Protein AF-A0AB34IZX9-F1 (afdb_monomer_lite)

pLDDT: mean 71.24, std 23.12, range [31.0, 98.44]

Sequence (163 aa):
MSDGGRSADPPQPRGSPGRSAGSRGSPDPGVGCSETQCQGGVPSLHCAETLDDDLYGDLLSTATPQLPSSFSLKKQIKDEIDERMKLEEKLQALQQEFTSRKEDVMELTKRACQILLTARLELQRKDKLIMDLQQRTSQATASTSRDPFPSNSSQRRDYNLKL

Radius of gyration: 56.17 Å; chains: 1; bounding box: 105×58×172 Å

Foldseek 3Di:
DDDDDDDDDDDDDDDDDDDDDDDDDDDDDDDDDDDDDDDDDDPPPPPPDPDDPCVVVVCCVVVVVVDDPPVRVVVVVVVVVVVVVVVVVVVVVVVVVVVVVVVVVVVVVVVVVVVVVVVVVVVVVVVVVVVVVVVVVVVVVVVVVPPPDPPPPDPPPPDPDDD

Organism: Prymnesium parvum (NCBI:txid97485)

Structure (mmCIF, N/CA/C/O backbone):
data_AF-A0AB34IZX9-F1
#
_entry.id   AF-A0AB34IZX9-F1
#
loop_
_atom_site.group_PDB
_atom_site.id
_atom_site.type_symbol
_atom_site.label_atom_id
_atom_site.label_alt_id
_atom_site.label_comp_id
_atom_site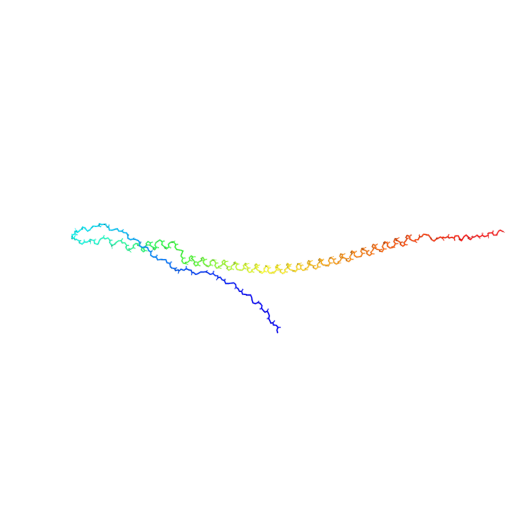.label_asym_id
_atom_site.label_entity_id
_atom_site.label_seq_id
_atom_site.pdbx_PDB_ins_code
_atom_site.Cartn_x
_atom_site.Cartn_y
_atom_site.Cartn_z
_atom_site.occupancy
_atom_site.B_iso_or_equiv
_atom_site.auth_seq_id
_atom_site.auth_comp_id
_atom_site.auth_asym_id
_atom_site.auth_atom_id
_atom_site.pdbx_PDB_model_num
ATOM 1 N N . MET A 1 1 ? 36.201 12.306 23.832 1.00 42.78 1 MET A N 1
ATOM 2 C CA . MET A 1 1 ? 35.466 13.550 23.521 1.00 42.78 1 MET A CA 1
ATOM 3 C C . MET A 1 1 ? 34.584 13.248 22.321 1.00 42.78 1 MET A C 1
ATOM 5 O O . MET A 1 1 ? 35.146 12.906 21.297 1.00 42.78 1 MET A O 1
ATOM 9 N N . SER A 1 2 ? 33.261 13.251 22.332 1.00 48.78 2 SER A N 1
ATOM 10 C CA . SER A 1 2 ? 32.245 13.408 23.370 1.00 48.78 2 SER A CA 1
ATOM 11 C C . SER A 1 2 ? 30.963 12.807 22.782 1.00 48.78 2 SER A C 1
ATOM 13 O O . SER A 1 2 ? 30.687 13.020 21.601 1.00 48.78 2 SER A O 1
ATOM 15 N N . ASP A 1 3 ? 30.208 12.073 23.595 1.00 47.25 3 ASP A N 1
ATOM 16 C CA . ASP A 1 3 ? 28.847 11.644 23.283 1.00 47.25 3 ASP A CA 1
ATOM 17 C C . ASP A 1 3 ? 27.916 12.856 23.159 1.00 47.25 3 ASP A C 1
ATOM 19 O O . ASP A 1 3 ? 27.998 13.809 23.935 1.00 47.25 3 ASP A O 1
ATOM 23 N N . GLY A 1 4 ? 27.021 12.813 22.174 1.00 47.50 4 GLY A N 1
ATOM 24 C CA . GLY A 1 4 ? 26.044 13.861 21.887 1.00 47.50 4 GLY A CA 1
ATOM 25 C C . GLY A 1 4 ? 24.646 13.286 21.702 1.00 47.50 4 GLY A C 1
ATOM 26 O O . GLY A 1 4 ? 24.046 13.457 20.644 1.00 47.50 4 GLY A O 1
ATOM 27 N N . GLY A 1 5 ? 24.138 12.583 22.717 1.00 46.22 5 GLY A N 1
ATOM 28 C CA . GLY A 1 5 ? 22.734 12.186 22.799 1.00 46.22 5 GLY A CA 1
ATOM 29 C C . GLY A 1 5 ? 21.842 13.408 23.022 1.00 46.22 5 GLY A C 1
ATOM 30 O O . GLY A 1 5 ? 21.989 14.119 24.013 1.00 46.22 5 GLY A O 1
ATOM 31 N N . ARG A 1 6 ? 20.912 13.669 22.099 1.00 51.78 6 ARG A N 1
ATOM 32 C CA . ARG A 1 6 ? 19.845 14.661 22.281 1.00 51.78 6 ARG A CA 1
ATOM 33 C C . ARG A 1 6 ? 18.588 13.939 22.752 1.00 51.78 6 ARG A C 1
ATOM 35 O O . ARG A 1 6 ? 17.883 13.332 21.954 1.00 51.78 6 ARG A O 1
ATOM 42 N N . SER A 1 7 ? 18.357 14.002 24.059 1.00 53.59 7 SER A N 1
ATOM 43 C CA . SER A 1 7 ? 17.086 13.652 24.690 1.00 53.59 7 SER A CA 1
ATOM 44 C C . SER A 1 7 ? 16.045 14.705 24.298 1.00 53.59 7 SER A C 1
ATOM 46 O O . SER A 1 7 ? 16.304 15.900 24.436 1.00 53.59 7 SER A O 1
ATOM 48 N N . ALA A 1 8 ? 14.906 14.277 23.757 1.00 56.50 8 ALA A N 1
ATOM 49 C CA . ALA A 1 8 ? 13.770 15.148 23.479 1.00 56.50 8 ALA A CA 1
ATOM 50 C C . ALA A 1 8 ? 12.830 15.130 24.694 1.00 56.50 8 ALA A C 1
ATOM 52 O O . ALA A 1 8 ? 12.293 14.078 25.040 1.00 56.50 8 ALA A O 1
ATOM 53 N N . ASP A 1 9 ? 12.657 16.283 25.339 1.00 62.69 9 ASP A N 1
ATOM 54 C CA . ASP A 1 9 ? 11.719 16.470 26.450 1.00 62.69 9 ASP A CA 1
ATOM 55 C C . ASP A 1 9 ? 10.253 16.454 25.967 1.00 62.69 9 ASP A C 1
ATOM 57 O O . ASP A 1 9 ? 9.950 17.016 24.907 1.00 62.69 9 ASP A O 1
ATOM 61 N N . PRO A 1 10 ? 9.311 15.874 26.737 1.00 66.81 10 PRO A N 1
ATOM 62 C CA . PRO A 1 10 ? 7.881 15.988 26.465 1.00 66.81 10 PRO A CA 1
ATOM 63 C C . PRO A 1 10 ? 7.280 17.304 27.016 1.00 66.81 10 PRO A C 1
ATOM 65 O O . PRO A 1 10 ? 7.776 17.856 28.002 1.00 66.81 10 PRO A O 1
ATOM 68 N N . PRO A 1 11 ? 6.183 17.818 26.423 1.00 59.16 11 PRO A N 1
ATOM 69 C CA . PRO A 1 11 ? 5.591 19.099 26.808 1.00 59.16 11 PRO A CA 1
ATOM 70 C C . PRO A 1 11 ? 4.765 19.007 28.103 1.00 59.16 11 PRO A C 1
ATOM 72 O O . PRO A 1 11 ? 3.999 18.064 28.303 1.00 59.16 11 PRO A O 1
ATOM 75 N N . GLN A 1 12 ? 4.870 20.029 28.961 1.00 60.59 12 GLN A N 1
ATOM 76 C CA . GLN A 1 12 ? 4.034 20.195 30.159 1.00 60.59 12 GLN A CA 1
ATOM 77 C C . GLN A 1 12 ? 2.805 21.093 29.909 1.00 60.59 12 GLN A C 1
ATOM 79 O O . GLN A 1 12 ? 2.935 22.112 29.225 1.00 60.59 12 GLN A O 1
ATOM 84 N N . PRO A 1 13 ? 1.639 20.806 30.522 1.00 55.38 13 PRO A N 1
ATOM 85 C CA . PRO A 1 13 ? 0.490 21.712 30.539 1.00 55.38 13 PRO A CA 1
ATOM 86 C C . PRO A 1 13 ? 0.564 22.734 31.696 1.00 55.38 13 PRO A C 1
ATOM 88 O O . PRO A 1 13 ? 0.867 22.383 32.835 1.00 55.38 13 PRO A O 1
ATOM 91 N N . ARG A 1 14 ? 0.256 24.012 31.414 1.00 48.06 14 ARG A N 1
ATOM 92 C CA . ARG A 1 14 ? 0.177 25.124 32.389 1.00 48.06 14 ARG A CA 1
ATOM 93 C C . ARG A 1 14 ? -1.275 25.554 32.679 1.00 48.06 14 ARG A C 1
ATOM 95 O O . ARG A 1 14 ? -2.018 25.808 31.740 1.00 48.06 14 ARG A O 1
ATOM 102 N N . GLY A 1 15 ? -1.568 25.789 33.970 1.00 38.12 15 GLY A N 1
ATOM 103 C CA . GLY A 1 15 ? -2.650 26.637 34.535 1.00 38.12 15 GLY A CA 1
ATOM 104 C C . GLY A 1 15 ? -3.958 25.893 34.858 1.00 38.12 15 GLY A C 1
ATOM 105 O O . GLY A 1 15 ? -4.460 25.183 34.004 1.00 38.12 15 GLY A O 1
ATOM 106 N N . SER A 1 16 ? -4.602 25.977 36.033 1.00 46.03 16 SER A N 1
ATOM 107 C CA . SER A 1 16 ? -4.787 27.075 37.014 1.00 46.03 16 SER A CA 1
ATOM 108 C C . SER A 1 16 ? -5.156 26.494 38.408 1.00 46.03 16 SER A C 1
ATOM 110 O O . SER A 1 16 ? -5.575 25.338 38.455 1.00 46.03 16 SER A O 1
ATOM 112 N N . PRO A 1 17 ? -5.059 27.238 39.539 1.00 48.72 17 PRO A N 1
ATOM 113 C CA . PRO A 1 17 ? -6.205 28.059 39.970 1.00 48.72 17 PRO A CA 1
ATOM 114 C C . PRO A 1 17 ? -5.831 29.372 40.697 1.00 48.72 17 PRO A C 1
ATOM 116 O O . PRO A 1 17 ? -4.932 29.417 41.532 1.00 48.72 17 PRO A O 1
ATOM 119 N N . GLY A 1 18 ? -6.591 30.438 40.435 1.00 39.94 18 GLY A N 1
ATOM 120 C CA . GLY A 1 18 ? -6.595 31.663 41.238 1.00 39.94 18 GLY A CA 1
ATOM 121 C C . GLY A 1 18 ? -7.936 31.822 41.951 1.00 39.94 18 GLY A C 1
ATOM 122 O O . GLY A 1 18 ? -8.962 31.983 41.295 1.00 39.94 18 GLY A O 1
ATOM 123 N N . ARG A 1 19 ? -7.941 31.776 43.285 1.00 45.22 19 ARG A N 1
ATOM 124 C CA . ARG A 1 19 ? -9.056 32.230 44.129 1.00 45.22 19 ARG A CA 1
ATOM 125 C C . ARG A 1 19 ? -8.502 32.839 45.412 1.00 45.22 19 ARG A C 1
ATOM 127 O O . ARG A 1 19 ? -8.097 32.099 46.301 1.00 45.22 19 ARG A O 1
ATOM 134 N N . SER A 1 20 ? -8.550 34.165 45.520 1.00 45.09 20 SER A N 1
ATOM 135 C CA . SER A 1 20 ? -8.637 34.868 46.805 1.00 45.09 20 SER A CA 1
ATOM 136 C C . SER A 1 20 ? -8.879 36.374 46.627 1.00 45.09 20 SER A C 1
ATOM 138 O O . SER A 1 20 ? -8.357 36.997 45.709 1.00 45.09 20 SER A O 1
ATOM 140 N N . ALA A 1 21 ? -9.635 36.908 47.595 1.00 43.00 21 ALA A N 1
ATOM 141 C CA . ALA A 1 21 ? -9.910 38.307 47.945 1.00 43.00 21 ALA A CA 1
ATOM 142 C C . ALA A 1 21 ? -11.129 39.006 47.301 1.00 43.00 21 ALA A C 1
ATOM 144 O O . ALA A 1 21 ? -11.187 39.259 46.104 1.00 43.00 21 ALA A O 1
ATOM 145 N N . GLY A 1 22 ? -12.069 39.406 48.168 1.00 37.22 22 GLY A N 1
ATOM 146 C CA . GLY A 1 22 ? -13.148 40.353 47.874 1.00 37.22 22 GLY A CA 1
ATOM 147 C C . GLY A 1 22 ? -14.093 40.510 49.067 1.00 37.22 22 GLY A C 1
ATOM 148 O O . GLY A 1 22 ? -14.816 39.587 49.407 1.00 37.22 22 GLY A O 1
ATOM 149 N N . SER A 1 23 ? -14.022 41.659 49.732 1.00 42.94 23 SER A N 1
ATOM 150 C CA . SER A 1 23 ? -14.564 41.988 51.055 1.00 42.94 23 SER A CA 1
ATOM 151 C C . SER A 1 23 ? -15.841 42.839 50.960 1.00 42.94 23 SER A C 1
ATOM 153 O O . SER A 1 23 ? -15.942 43.646 50.045 1.00 42.94 23 SER A O 1
ATOM 155 N N . ARG A 1 24 ? -16.714 42.709 51.974 1.00 47.94 24 ARG A N 1
ATOM 156 C CA . ARG A 1 24 ? -17.683 43.688 52.533 1.00 47.94 24 ARG A CA 1
ATOM 157 C C . ARG A 1 24 ? -18.736 44.345 51.623 1.00 47.94 24 ARG A C 1
ATOM 159 O O . ARG A 1 24 ? -18.427 45.107 50.719 1.00 47.94 24 ARG A O 1
ATOM 166 N N . GLY A 1 25 ? -19.990 44.222 52.062 1.00 36.53 25 GLY A N 1
ATOM 167 C CA . GLY A 1 25 ? -21.082 45.129 51.709 1.00 36.53 25 GLY A CA 1
ATOM 168 C C . GLY A 1 25 ? -22.364 44.792 52.472 1.00 36.53 25 GLY A C 1
ATOM 169 O O . GLY A 1 25 ? -23.144 43.970 52.009 1.00 36.53 25 GLY A O 1
ATOM 170 N N . SER A 1 26 ? -22.570 45.408 53.640 1.00 46.91 26 SER A N 1
ATOM 171 C CA . SER A 1 26 ? -23.913 45.590 54.216 1.00 46.91 26 SER A CA 1
ATOM 172 C C . SER A 1 26 ? -24.668 46.641 53.396 1.00 46.91 26 SER A C 1
ATOM 174 O O . SER A 1 26 ? -24.033 47.537 52.832 1.00 46.91 26 SER A O 1
ATOM 176 N N . PRO A 1 27 ? -26.005 46.573 53.366 1.00 50.34 27 PRO A N 1
ATOM 177 C CA . PRO A 1 27 ? -26.733 47.584 54.132 1.00 50.34 27 PRO A CA 1
ATOM 178 C C . PRO A 1 27 ? -27.990 47.039 54.832 1.00 50.34 27 PRO A C 1
ATOM 180 O O . PRO A 1 27 ? -28.758 46.270 54.264 1.00 50.34 27 PRO A O 1
ATOM 183 N N . ASP A 1 28 ? -28.198 47.509 56.060 1.00 42.38 28 ASP A N 1
ATOM 184 C CA . ASP A 1 28 ? -29.525 47.661 56.671 1.00 42.38 28 ASP A CA 1
ATOM 185 C C . ASP A 1 28 ? -30.243 48.828 55.963 1.00 42.38 28 ASP A C 1
ATOM 187 O O . ASP A 1 28 ? -29.563 49.776 55.542 1.00 42.38 28 ASP A O 1
ATOM 191 N N . PRO A 1 29 ? -31.580 48.813 55.813 1.00 52.22 29 PRO A N 1
ATOM 192 C CA . PRO A 1 29 ? -32.391 49.396 56.888 1.00 52.22 29 PRO A CA 1
ATOM 193 C C . PRO A 1 29 ? -33.809 48.804 57.030 1.00 52.22 29 PRO A C 1
ATOM 195 O O . PRO A 1 29 ? -34.392 48.292 56.078 1.00 52.22 29 PRO A O 1
ATOM 198 N N . GLY A 1 30 ? -34.449 49.071 58.173 1.00 35.72 30 GLY A N 1
ATOM 199 C CA . GLY A 1 30 ? -35.883 49.393 58.156 1.00 35.72 30 GLY A CA 1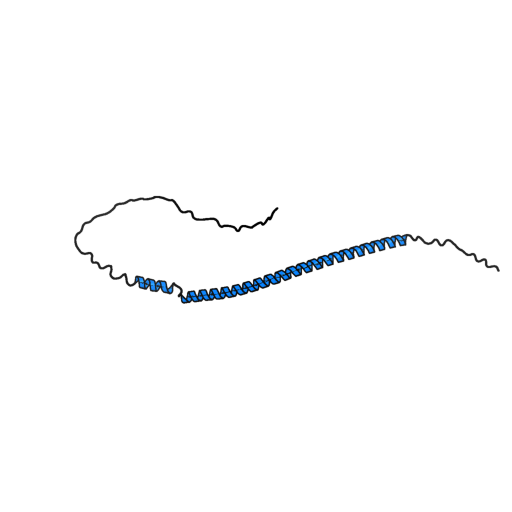
ATOM 200 C C . GLY A 1 30 ? -36.760 48.658 59.159 1.00 35.72 30 GLY A C 1
ATOM 201 O O . GLY A 1 30 ? -37.434 47.691 58.833 1.00 35.72 30 GLY A O 1
ATOM 202 N N . VAL A 1 31 ? -36.802 49.219 60.361 1.00 45.41 31 VAL A N 1
ATOM 203 C CA . VAL A 1 31 ? -37.803 49.042 61.421 1.00 45.41 31 VAL A CA 1
ATOM 204 C C . VAL A 1 31 ? -39.236 49.267 60.909 1.00 45.41 31 VAL A C 1
ATOM 206 O O . VAL A 1 31 ? -39.475 50.241 60.197 1.00 45.41 31 VAL A O 1
ATOM 209 N N . GLY A 1 32 ? -40.209 48.466 61.369 1.00 31.00 32 GLY A N 1
ATOM 210 C CA . GLY A 1 32 ? -41.621 48.856 61.287 1.00 31.00 32 GLY A CA 1
ATOM 211 C C . GLY A 1 32 ? -42.664 47.802 61.678 1.00 31.00 32 GLY A C 1
ATOM 212 O O . GLY A 1 32 ? -42.964 46.920 60.886 1.00 31.00 32 GLY A O 1
ATOM 213 N N . CYS A 1 33 ? -43.293 48.039 62.836 1.00 31.14 33 CYS A N 1
ATOM 214 C CA . CYS A 1 33 ? -44.586 47.532 63.332 1.00 31.14 33 CYS A CA 1
ATOM 215 C C . CYS A 1 33 ? -44.625 46.135 63.978 1.00 31.14 33 CYS A C 1
ATOM 217 O O . CYS A 1 33 ? -44.153 45.164 63.411 1.00 31.14 33 CYS A O 1
ATOM 219 N N . SER A 1 34 ? -45.272 45.894 65.117 1.00 39.94 34 SER A N 1
ATOM 220 C CA . SER A 1 34 ? -45.817 46.709 66.214 1.00 39.94 34 SER A CA 1
ATOM 221 C C . SER A 1 34 ? -46.209 45.681 67.280 1.00 39.94 34 SER A C 1
ATOM 223 O O . SER A 1 34 ? -46.985 44.773 66.984 1.00 39.94 34 SER A O 1
ATOM 225 N N . GLU A 1 35 ? -45.711 45.805 68.508 1.00 44.16 35 GLU A N 1
ATOM 226 C CA . GLU A 1 35 ? -46.276 45.076 69.645 1.00 44.16 35 GLU A CA 1
ATOM 227 C C . GLU A 1 35 ? -47.747 45.476 69.815 1.00 44.16 35 GLU A C 1
ATOM 229 O O . GLU A 1 35 ? -48.066 46.630 70.094 1.00 44.16 35 GLU A O 1
ATOM 234 N N . THR A 1 36 ? -48.652 44.510 69.670 1.00 43.78 36 THR A N 1
ATOM 235 C CA . THR A 1 36 ? -49.955 44.554 70.338 1.00 43.78 36 THR A CA 1
ATOM 236 C C . THR A 1 36 ? -50.078 43.315 71.206 1.00 43.78 36 THR A C 1
ATOM 238 O O . THR A 1 36 ? -50.322 42.199 70.760 1.00 43.78 36 THR A O 1
ATOM 241 N N . GLN A 1 37 ? -49.830 43.564 72.482 1.00 40.72 37 GLN A N 1
ATOM 242 C CA . GLN A 1 37 ? -50.163 42.759 73.639 1.00 40.72 37 GLN A CA 1
ATOM 243 C C . GLN A 1 37 ? -51.601 42.219 73.550 1.00 40.72 37 GLN A C 1
ATOM 245 O O . GLN A 1 37 ? -52.539 43.008 73.494 1.00 40.72 37 GLN A O 1
ATOM 250 N N . CYS A 1 38 ? -51.777 40.897 73.614 1.00 36.44 38 CYS A N 1
ATOM 251 C CA . CYS A 1 38 ? -52.983 40.257 74.143 1.00 36.44 38 CYS A CA 1
ATOM 252 C C . CYS A 1 38 ? -52.616 38.912 74.784 1.00 36.44 38 CYS A C 1
ATOM 254 O O . CYS A 1 38 ? -51.964 38.060 74.187 1.00 36.44 38 CYS A O 1
ATOM 256 N N . GLN A 1 39 ? -53.011 38.786 76.048 1.00 39.59 39 GLN A N 1
ATOM 257 C CA . GLN A 1 39 ? -52.903 37.617 76.909 1.00 39.59 39 GLN A CA 1
ATOM 258 C C . GLN A 1 39 ? -53.812 36.473 76.439 1.00 39.59 39 GLN A C 1
ATOM 260 O O . GLN A 1 39 ? -54.913 36.720 75.957 1.00 39.59 39 GLN A O 1
ATOM 265 N N . GLY A 1 40 ? -53.414 35.242 76.773 1.00 39.75 40 GLY A N 1
ATOM 266 C CA . GLY A 1 40 ? -54.349 34.157 77.074 1.00 39.75 40 GLY A CA 1
ATOM 267 C C . GLY A 1 40 ? -54.612 33.171 75.938 1.00 39.75 40 GLY A C 1
ATOM 268 O O . GLY A 1 40 ? -55.179 33.517 74.910 1.00 39.75 40 GLY A O 1
ATOM 269 N N . GLY A 1 41 ? -54.282 31.904 76.195 1.00 35.09 41 GLY A N 1
ATOM 270 C CA . GLY A 1 41 ? -54.725 30.762 75.397 1.00 35.09 41 GLY A CA 1
ATOM 271 C C . GLY A 1 41 ? -53.568 30.021 74.742 1.00 35.09 41 GLY A C 1
ATOM 272 O O . GLY A 1 41 ? -52.844 30.578 73.927 1.00 35.09 41 GLY A O 1
ATOM 273 N N . VAL A 1 42 ? -53.402 28.751 75.112 1.00 37.91 42 VAL A N 1
ATOM 274 C CA . VAL A 1 42 ? -52.582 27.774 74.382 1.00 37.91 42 VAL A CA 1
ATOM 275 C C . VAL A 1 42 ? -52.796 27.930 72.867 1.00 37.91 42 VAL A C 1
ATOM 277 O O . VAL A 1 42 ? -53.944 27.827 72.427 1.00 37.91 42 VAL A O 1
ATOM 280 N N . PRO A 1 43 ? -51.751 28.144 72.044 1.00 48.69 43 PRO A N 1
ATOM 281 C CA . PRO A 1 43 ? -51.896 27.908 70.621 1.00 48.69 43 PRO A CA 1
ATOM 282 C C . PRO A 1 43 ? -52.181 26.415 70.476 1.00 48.69 43 PRO A C 1
ATOM 284 O O . PRO A 1 43 ? -51.383 25.573 70.886 1.00 48.69 43 PRO A O 1
ATOM 287 N N . SER A 1 44 ? -53.372 26.096 69.975 1.00 49.22 44 SER A N 1
ATOM 288 C CA . SER A 1 44 ? -53.720 24.750 69.546 1.00 49.22 44 SER A CA 1
ATOM 289 C C . SER A 1 44 ? -52.614 24.270 68.605 1.00 49.22 44 SER A C 1
ATOM 291 O O . SER A 1 44 ? -52.467 24.773 67.491 1.00 49.22 44 SER A O 1
ATOM 293 N N . LEU A 1 45 ? -51.781 23.348 69.092 1.00 44.66 45 LEU A N 1
ATOM 294 C CA . LEU A 1 45 ? -50.855 22.571 68.280 1.00 44.66 45 LEU A CA 1
ATOM 295 C C . LEU A 1 45 ? -51.711 21.643 67.414 1.00 44.66 45 LEU A C 1
ATOM 297 O O . LEU A 1 45 ? -51.921 20.486 67.753 1.00 44.66 45 LEU A O 1
ATOM 301 N N . HIS A 1 46 ? -52.286 22.181 66.342 1.00 48.84 46 HIS A N 1
ATOM 302 C CA . HIS A 1 46 ? -53.118 21.414 65.417 1.00 48.84 46 HIS A CA 1
ATOM 303 C C . HIS A 1 46 ? -52.745 21.660 63.954 1.00 48.84 46 HIS A C 1
ATOM 305 O O . HIS A 1 46 ? -53.593 21.634 63.071 1.00 48.84 46 HIS A O 1
ATOM 311 N N . CYS A 1 47 ? -51.457 21.896 63.698 1.00 49.47 47 CYS A N 1
ATOM 312 C CA . CYS A 1 47 ? -50.919 22.033 62.342 1.00 49.47 47 CYS A CA 1
ATOM 313 C C . CYS A 1 47 ? -49.650 21.198 62.103 1.00 49.47 47 CYS A C 1
ATOM 315 O O . CYS A 1 47 ? -48.858 21.548 61.235 1.00 49.47 47 CYS A O 1
ATOM 317 N N . ALA A 1 48 ? -49.415 20.125 62.863 1.00 50.91 48 ALA A N 1
ATOM 318 C CA . ALA A 1 48 ? -48.184 19.340 62.723 1.00 50.91 48 ALA A CA 1
ATOM 319 C C . ALA A 1 48 ? -48.387 17.822 62.874 1.00 50.91 48 ALA A C 1
ATOM 321 O O . ALA A 1 48 ? -47.515 17.147 63.400 1.00 50.91 48 ALA A O 1
ATOM 322 N N . GLU A 1 49 ? -49.525 17.279 62.432 1.00 52.00 49 GLU A N 1
ATOM 323 C CA . GLU A 1 49 ? -49.749 15.819 62.432 1.00 52.00 49 GLU A CA 1
ATOM 324 C C . GLU A 1 49 ? -50.024 15.224 61.039 1.00 52.00 49 GLU A C 1
ATOM 326 O O . GLU A 1 49 ? -50.344 14.047 60.939 1.00 52.00 49 GLU A O 1
ATOM 331 N N . THR A 1 50 ? -49.885 15.981 59.942 1.00 54.31 50 THR A N 1
ATOM 332 C CA . THR A 1 50 ? -50.225 15.463 58.595 1.00 54.31 50 THR A CA 1
ATOM 333 C C . THR A 1 50 ? -49.224 15.822 57.494 1.00 54.31 50 THR A C 1
ATOM 335 O O . THR A 1 50 ? -49.645 16.125 56.380 1.00 54.31 50 THR A O 1
ATOM 338 N N . LEU A 1 51 ? -47.914 15.849 57.769 1.00 53.31 51 LEU A N 1
ATOM 339 C CA . LEU A 1 51 ? -46.915 16.169 56.730 1.00 53.31 51 LEU A CA 1
ATOM 340 C C . LEU A 1 51 ? -45.664 15.277 56.680 1.00 53.31 51 LEU A C 1
ATOM 342 O O . LEU A 1 51 ? -44.805 15.537 55.842 1.00 53.31 51 LEU A O 1
ATOM 346 N N . ASP A 1 52 ? -45.561 14.220 57.490 1.00 51.06 52 ASP A N 1
ATOM 347 C CA . ASP A 1 52 ? -44.313 13.438 57.558 1.00 51.06 52 ASP A CA 1
ATOM 348 C C . ASP A 1 52 ? -44.357 12.059 56.874 1.00 51.06 52 ASP A C 1
ATOM 350 O O . ASP A 1 52 ? -43.296 11.500 56.595 1.00 51.06 52 ASP A O 1
ATOM 354 N N . ASP A 1 53 ? -45.533 11.534 56.512 1.00 54.84 53 ASP A N 1
ATOM 355 C CA . ASP A 1 53 ? -45.625 10.199 55.891 1.00 54.84 53 ASP A CA 1
ATOM 356 C C . ASP A 1 53 ? -45.538 10.208 54.350 1.00 54.84 53 ASP A C 1
ATOM 358 O O . ASP A 1 53 ? -45.056 9.242 53.755 1.00 54.84 53 ASP A O 1
ATOM 362 N N . ASP A 1 54 ? -45.904 11.308 53.682 1.00 61.97 54 ASP A N 1
ATOM 363 C CA . ASP A 1 54 ? -45.986 11.341 52.210 1.00 61.97 54 ASP A CA 1
ATOM 364 C C . ASP A 1 54 ? -44.710 11.841 51.514 1.00 61.97 54 ASP A C 1
ATOM 366 O O . ASP A 1 54 ? -44.465 11.491 50.362 1.00 61.97 54 ASP A O 1
ATOM 370 N N . LEU A 1 55 ? -43.831 12.595 52.186 1.00 63.06 55 LEU A N 1
ATOM 371 C CA . LEU A 1 55 ? -42.652 13.181 51.524 1.00 63.06 55 LEU A CA 1
ATOM 372 C C . LEU A 1 55 ? -41.623 12.114 51.100 1.00 63.06 55 LEU A C 1
ATOM 374 O O . LEU A 1 55 ? -41.006 12.213 50.037 1.00 63.06 55 LEU A O 1
ATOM 378 N N . TYR A 1 56 ? -41.454 11.065 51.911 1.00 65.62 56 TYR A N 1
ATOM 379 C CA . TYR A 1 56 ? -40.607 9.919 51.565 1.00 65.62 56 TYR A CA 1
ATOM 380 C C . TYR A 1 56 ? -41.269 9.004 50.527 1.00 65.62 56 TYR A C 1
ATOM 382 O O . TYR A 1 56 ? -40.570 8.453 49.672 1.00 65.62 56 TYR A O 1
ATOM 390 N N . GLY A 1 57 ? -42.600 8.871 50.571 1.00 70.38 57 GLY A N 1
ATOM 391 C CA . GLY A 1 57 ? -43.387 8.140 49.578 1.00 70.38 57 GLY A CA 1
ATOM 392 C C . GLY A 1 57 ? -43.308 8.787 48.197 1.00 70.38 57 GLY A C 1
ATOM 393 O O . GLY A 1 57 ? -42.989 8.107 47.222 1.00 70.38 57 GLY A O 1
ATOM 394 N N . ASP A 1 58 ? -43.481 10.105 48.122 1.00 69.38 58 ASP A N 1
ATOM 395 C CA . ASP A 1 58 ? -43.376 10.891 46.892 1.00 69.38 58 ASP A CA 1
ATOM 396 C C . ASP A 1 58 ? -41.954 10.899 46.338 1.00 69.38 58 ASP A C 1
ATOM 398 O O . ASP A 1 58 ? -41.763 10.742 45.131 1.00 69.38 58 ASP A O 1
ATOM 402 N N . LEU A 1 59 ? -40.929 11.005 47.191 1.00 65.31 59 LEU A N 1
ATOM 403 C CA . LEU A 1 59 ? -39.538 10.901 46.751 1.00 65.31 59 LEU A CA 1
ATOM 404 C C . LEU A 1 59 ? -39.249 9.517 46.155 1.00 65.31 59 LEU A C 1
ATOM 406 O O . LEU A 1 59 ? -38.619 9.416 45.105 1.00 65.31 59 LEU A O 1
ATOM 410 N N . LEU A 1 60 ? -39.737 8.446 46.785 1.00 67.31 60 LEU A N 1
ATOM 411 C CA . LEU A 1 60 ? -39.560 7.091 46.272 1.00 67.31 60 LEU A CA 1
ATOM 412 C C . LEU A 1 60 ? -40.336 6.892 44.963 1.00 67.31 60 LEU A C 1
ATOM 414 O O . LEU A 1 60 ? -39.775 6.349 44.014 1.00 67.31 60 LEU A O 1
ATOM 418 N N . SER A 1 61 ? -41.573 7.385 44.883 1.00 67.44 61 SER A N 1
ATOM 419 C CA . SER A 1 61 ? -42.468 7.258 43.725 1.00 67.44 61 SER A CA 1
ATOM 420 C C . SER A 1 61 ? -42.019 8.105 42.524 1.00 67.44 61 SER A C 1
ATOM 422 O O . SER A 1 61 ? -42.204 7.703 41.377 1.00 67.44 61 SER A O 1
ATOM 424 N 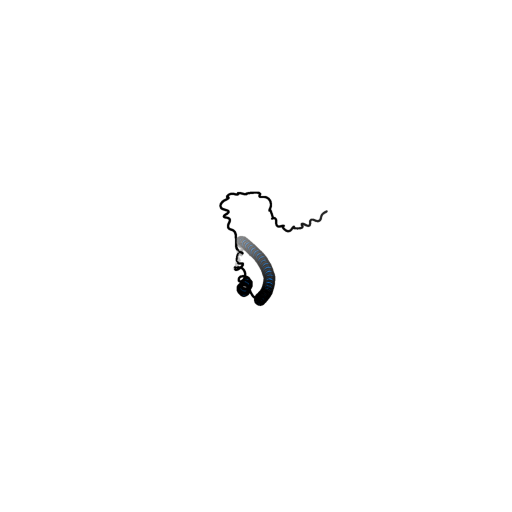N . THR A 1 62 ? -41.360 9.245 42.758 1.00 65.50 62 THR A N 1
ATOM 425 C CA . THR A 1 62 ? -40.845 10.130 41.697 1.00 65.50 62 THR A CA 1
ATOM 426 C C . THR A 1 62 ? -39.399 9.829 41.293 1.00 65.50 62 THR A C 1
ATOM 428 O O . THR A 1 62 ? -39.066 9.971 40.116 1.00 65.50 62 THR A O 1
ATOM 431 N N . ALA A 1 63 ? -38.537 9.369 42.209 1.00 61.88 63 ALA A N 1
ATOM 432 C CA . ALA A 1 63 ? -37.120 9.117 41.920 1.00 61.88 63 ALA A CA 1
ATOM 433 C C . ALA A 1 63 ? -36.837 7.723 41.338 1.00 61.88 63 ALA A C 1
ATOM 435 O O . ALA A 1 63 ? -35.962 7.584 40.481 1.00 61.88 63 ALA A O 1
ATOM 436 N N . THR A 1 64 ? -37.561 6.680 41.760 1.00 61.69 64 THR A N 1
ATOM 437 C CA . THR A 1 64 ? -37.339 5.320 41.230 1.00 61.69 64 THR A CA 1
ATOM 438 C C . THR A 1 64 ? -37.666 5.139 39.743 1.00 61.69 64 THR A C 1
ATOM 440 O O . THR A 1 64 ? -36.893 4.440 39.089 1.00 61.69 64 THR A O 1
ATOM 443 N N . PRO A 1 65 ? -38.715 5.749 39.150 1.00 65.19 65 PRO A N 1
ATOM 444 C CA . PRO A 1 65 ? -38.956 5.623 37.710 1.00 65.19 65 PRO A CA 1
ATOM 445 C C . PRO A 1 65 ? -38.024 6.492 36.849 1.00 65.19 65 PRO A C 1
ATOM 447 O O . PRO A 1 65 ? -37.863 6.212 35.664 1.00 65.19 65 PRO A O 1
ATOM 450 N N . GLN A 1 66 ? -37.409 7.534 37.418 1.00 69.69 66 GLN A N 1
ATOM 451 C CA . GLN A 1 66 ? -36.465 8.420 36.719 1.00 69.69 66 GLN A CA 1
ATOM 452 C C . GLN A 1 66 ? -35.058 7.815 36.605 1.00 69.69 66 GLN A C 1
ATOM 454 O O . GLN A 1 66 ? -34.307 8.152 35.689 1.00 69.69 66 GLN A O 1
ATOM 459 N N . LEU A 1 67 ? -34.679 6.929 37.532 1.00 73.94 67 LEU A N 1
ATOM 460 C CA . LEU A 1 67 ? -33.356 6.318 37.550 1.00 73.94 67 LEU A CA 1
ATOM 461 C C . LEU A 1 67 ? -33.363 4.986 36.789 1.00 73.94 67 LEU A C 1
ATOM 463 O O . LEU A 1 67 ? -34.191 4.117 37.072 1.00 73.94 67 LEU A O 1
ATOM 467 N N . PRO A 1 68 ? -32.422 4.768 35.852 1.00 74.25 68 PRO A N 1
ATOM 468 C CA . PRO A 1 68 ? -32.282 3.469 35.221 1.00 74.25 68 PRO A CA 1
ATOM 469 C C . PRO A 1 68 ? -31.991 2.430 36.299 1.00 74.25 68 PRO A C 1
ATOM 471 O O . PRO A 1 68 ? -31.154 2.636 37.184 1.00 74.25 68 PRO A O 1
ATOM 474 N N . SER A 1 69 ? -32.672 1.287 36.218 1.00 83.06 69 SER A N 1
ATOM 475 C CA . SER A 1 69 ? -32.390 0.191 37.134 1.00 83.06 69 SER A CA 1
ATOM 476 C C . SER A 1 69 ? -30.909 -0.180 37.038 1.00 83.06 69 SER A C 1
ATOM 478 O O . SER A 1 69 ? -30.306 -0.163 35.960 1.00 83.06 69 SER A O 1
ATOM 480 N N . SER A 1 70 ? -30.310 -0.558 38.166 1.00 84.69 70 SER A N 1
ATOM 481 C CA . SER A 1 70 ? -28.915 -1.016 38.190 1.00 84.69 70 SER A CA 1
ATOM 482 C C . SER A 1 70 ? -28.671 -2.171 37.209 1.00 84.69 70 SER A C 1
ATOM 484 O O . SER A 1 70 ? -27.575 -2.311 36.674 1.00 84.69 70 SER A O 1
ATOM 486 N N . PHE A 1 71 ? -29.704 -2.967 36.922 1.00 86.06 71 PHE A N 1
ATOM 487 C CA . PHE A 1 71 ? -29.693 -3.996 35.890 1.00 86.06 71 PHE A CA 1
ATOM 488 C C . PHE A 1 71 ? -29.582 -3.415 34.471 1.00 86.06 71 PHE A C 1
ATOM 490 O O . PHE A 1 71 ? -28.742 -3.874 33.700 1.00 86.06 71 PHE A O 1
ATOM 497 N N . SER A 1 72 ? -30.373 -2.388 34.139 1.00 88.81 72 SER A N 1
ATOM 498 C CA . SER A 1 72 ? -30.306 -1.704 32.840 1.00 88.81 72 SER A CA 1
ATOM 499 C C . SER A 1 72 ? -28.925 -1.103 32.597 1.00 88.81 72 SER A C 1
ATOM 501 O O . SER A 1 72 ? -28.353 -1.287 31.526 1.00 88.81 72 SER A O 1
ATOM 503 N N . LEU A 1 73 ? -28.355 -0.448 33.612 1.00 90.56 73 LEU A N 1
ATOM 504 C CA . LEU A 1 73 ? -27.033 0.167 33.508 1.00 90.56 73 LEU A CA 1
ATOM 505 C C . LEU A 1 73 ? -25.928 -0.888 33.341 1.00 90.56 73 LEU A C 1
ATOM 507 O O . LEU A 1 73 ? -25.055 -0.745 32.492 1.00 90.56 73 LEU A O 1
ATOM 511 N N . LYS A 1 74 ? -25.989 -1.989 34.105 1.00 93.38 74 LYS A N 1
ATOM 512 C CA . LYS A 1 74 ? -25.049 -3.116 33.966 1.00 93.38 74 LYS A CA 1
ATOM 513 C C . LYS A 1 74 ? -25.113 -3.754 32.581 1.00 93.38 74 LYS A C 1
ATOM 515 O O . LYS A 1 74 ? -24.069 -4.098 32.034 1.00 93.38 74 LYS A O 1
ATOM 520 N N . LYS A 1 75 ? -26.317 -3.912 32.023 1.00 94.00 75 LYS A N 1
ATOM 521 C CA . LYS A 1 75 ? -26.497 -4.417 30.660 1.00 94.00 75 LYS A CA 1
ATOM 522 C C . LYS A 1 75 ? -25.878 -3.461 29.642 1.00 94.00 75 LYS A C 1
ATOM 524 O O . LYS A 1 75 ? -25.080 -3.902 28.832 1.00 94.00 75 LYS A O 1
ATOM 529 N N . GLN A 1 76 ? -26.170 -2.166 29.744 1.00 94.81 76 GLN A N 1
ATOM 530 C CA . GLN A 1 76 ? -25.629 -1.161 28.832 1.00 94.81 76 GLN A CA 1
ATOM 531 C C . GLN A 1 76 ? -24.096 -1.105 28.875 1.00 94.81 76 GLN A C 1
ATOM 533 O O . GLN A 1 76 ? -23.457 -1.094 27.834 1.00 94.81 76 GLN A O 1
ATOM 538 N N . ILE A 1 77 ? -23.495 -1.151 30.068 1.00 95.12 77 ILE A N 1
ATOM 539 C CA . ILE A 1 77 ? -22.033 -1.207 30.217 1.00 95.12 77 ILE A CA 1
ATOM 540 C C . ILE A 1 77 ? -21.461 -2.464 29.555 1.00 95.12 77 ILE A C 1
ATOM 542 O O . ILE A 1 77 ? -20.419 -2.391 28.912 1.00 95.12 77 ILE A O 1
ATOM 546 N N . LYS A 1 78 ? -22.124 -3.615 29.705 1.00 97.06 78 LYS A N 1
ATOM 547 C CA . LYS A 1 78 ? -21.694 -4.851 29.048 1.00 97.06 78 LYS A CA 1
ATOM 548 C C . LYS A 1 78 ? -21.763 -4.721 27.524 1.00 97.06 78 LYS A C 1
ATOM 550 O O . LYS A 1 78 ? -20.782 -5.040 26.863 1.00 97.06 78 LYS A O 1
ATOM 555 N N . ASP A 1 79 ? -22.879 -4.224 26.999 1.00 97.00 79 ASP A N 1
ATOM 556 C CA . ASP A 1 79 ? -23.087 -4.052 25.560 1.00 97.00 79 ASP A CA 1
ATOM 557 C C . ASP A 1 79 ? -22.025 -3.095 24.966 1.00 97.00 79 ASP A C 1
ATOM 559 O O . ASP A 1 79 ? -21.420 -3.404 23.942 1.00 97.00 79 ASP A O 1
ATOM 563 N N . GLU A 1 80 ? -21.708 -1.992 25.655 1.00 97.75 80 GLU A N 1
ATOM 564 C CA . GLU A 1 80 ? -20.643 -1.047 25.270 1.00 97.75 80 GLU A CA 1
ATOM 565 C C . GLU A 1 80 ? -19.237 -1.671 25.322 1.00 97.75 80 GLU A C 1
ATOM 567 O O . GLU A 1 80 ? -18.395 -1.407 24.462 1.00 97.75 80 GLU A O 1
ATOM 572 N N . ILE A 1 81 ? -18.955 -2.523 26.315 1.00 98.12 81 ILE A N 1
ATOM 573 C CA . ILE A 1 81 ? -17.686 -3.263 26.384 1.00 98.12 81 ILE A CA 1
ATOM 574 C C . ILE A 1 81 ? -17.574 -4.228 25.200 1.00 98.12 81 ILE A C 1
ATOM 576 O O . ILE A 1 81 ? -16.522 -4.279 24.562 1.00 98.12 81 ILE A O 1
ATOM 580 N N . ASP A 1 82 ? -18.642 -4.957 24.882 1.00 97.62 82 ASP A N 1
ATOM 581 C CA . ASP A 1 82 ? -18.666 -5.904 23.767 1.00 97.62 82 ASP A CA 1
ATOM 582 C C . ASP A 1 82 ? -18.484 -5.175 22.419 1.00 97.62 82 ASP A C 1
ATOM 584 O O . ASP A 1 82 ? -17.707 -5.617 21.563 1.00 97.62 82 ASP A O 1
ATOM 588 N N . GLU A 1 83 ? -19.121 -4.011 22.235 1.00 97.88 83 GLU A N 1
ATOM 589 C CA . GLU A 1 83 ? -18.901 -3.160 21.060 1.00 97.88 83 GLU A CA 1
ATOM 590 C C . GLU A 1 83 ? -17.466 -2.636 20.985 1.00 97.88 83 GLU A C 1
ATOM 592 O O . GLU A 1 83 ? -16.844 -2.698 19.918 1.00 97.88 83 GLU A O 1
ATOM 597 N N . ARG A 1 84 ? -16.905 -2.172 22.107 1.00 97.81 84 ARG A N 1
ATOM 598 C CA . ARG A 1 84 ? -15.515 -1.711 22.167 1.00 97.81 84 ARG A CA 1
ATOM 599 C C . ARG A 1 84 ? -14.548 -2.820 21.761 1.00 97.81 84 ARG A C 1
ATOM 601 O O . ARG A 1 84 ? -13.690 -2.574 20.919 1.00 97.81 84 ARG A O 1
ATOM 608 N N . MET A 1 85 ? -14.697 -4.025 22.310 1.00 97.94 85 MET A N 1
ATOM 609 C CA . MET A 1 85 ? -13.842 -5.172 21.975 1.00 97.94 85 MET A CA 1
ATOM 610 C C . MET A 1 85 ? -13.883 -5.471 20.471 1.00 97.94 85 MET A C 1
ATOM 612 O O . MET A 1 85 ? -12.847 -5.593 19.819 1.00 97.94 85 MET A O 1
ATOM 616 N N . LYS A 1 86 ? -15.083 -5.482 19.882 1.00 97.81 86 LYS A N 1
ATOM 617 C CA . LYS A 1 86 ? -15.272 -5.678 18.438 1.00 97.81 86 LYS A CA 1
ATOM 618 C C . LYS A 1 86 ? -14.630 -4.569 17.597 1.00 97.81 86 LYS A C 1
ATOM 620 O O . LYS A 1 86 ? -14.138 -4.828 16.497 1.00 97.81 86 LYS A O 1
ATOM 625 N N . LEU A 1 87 ? -14.679 -3.319 18.056 1.00 97.81 87 LEU A N 1
ATOM 626 C CA . LEU A 1 87 ? -14.034 -2.196 17.372 1.00 97.81 87 LEU A CA 1
ATOM 627 C C . LEU A 1 87 ? -12.507 -2.271 17.472 1.00 97.81 87 LEU A C 1
ATOM 629 O O . LEU A 1 87 ? -11.831 -1.966 16.491 1.00 97.81 87 LEU A O 1
ATOM 633 N N . GLU A 1 88 ? -11.968 -2.718 18.604 1.00 97.94 88 GLU A N 1
ATOM 634 C CA . GLU A 1 88 ? -10.529 -2.927 18.789 1.00 97.94 88 GLU A CA 1
ATOM 635 C C . GLU A 1 88 ? -9.988 -4.022 17.866 1.00 97.94 88 GLU A C 1
ATOM 637 O O . GLU A 1 88 ? -8.980 -3.802 17.195 1.00 97.94 88 GLU A O 1
ATOM 642 N N . GLU A 1 89 ? -10.699 -5.143 17.723 1.00 97.44 89 GLU A N 1
ATOM 643 C CA . GLU A 1 89 ? -10.343 -6.195 16.761 1.00 97.44 89 GLU A CA 1
ATOM 644 C C . GLU A 1 89 ? -10.311 -5.667 15.318 1.00 97.44 89 GLU A C 1
ATOM 646 O O . GLU A 1 89 ? -9.366 -5.918 14.564 1.00 97.44 89 GLU A O 1
ATOM 651 N N . LYS A 1 90 ? -11.320 -4.878 14.924 1.00 97.94 90 LYS A N 1
ATOM 652 C CA . LYS A 1 90 ? -11.362 -4.248 13.594 1.00 97.94 90 LYS A CA 1
ATOM 653 C C . LYS A 1 90 ? -10.216 -3.263 13.389 1.00 97.94 90 LYS A C 1
ATOM 655 O O . LYS A 1 90 ? -9.642 -3.217 12.301 1.00 97.94 90 LYS A O 1
ATOM 660 N N . LEU A 1 91 ? -9.894 -2.469 14.409 1.00 97.94 91 LEU A N 1
ATOM 661 C CA . LEU A 1 91 ? -8.786 -1.522 14.359 1.00 97.94 91 LEU A CA 1
ATOM 662 C C . LEU A 1 91 ? -7.456 -2.260 14.187 1.00 97.94 91 LEU A C 1
ATOM 664 O O . LEU A 1 91 ? -6.648 -1.857 13.354 1.00 97.94 91 LEU A O 1
ATOM 668 N N . GLN A 1 92 ? -7.254 -3.356 14.917 1.00 97.88 92 GLN A N 1
ATOM 669 C CA . GLN A 1 92 ? -6.057 -4.184 14.810 1.00 97.88 92 GLN A CA 1
ATOM 670 C C . GLN A 1 92 ? -5.912 -4.788 13.407 1.00 97.88 92 GLN A C 1
ATOM 672 O O . GLN A 1 92 ? -4.841 -4.692 12.805 1.00 97.88 92 GLN A O 1
ATOM 677 N N . ALA A 1 93 ? -6.992 -5.341 12.850 1.00 97.44 93 ALA A N 1
ATOM 678 C CA . ALA A 1 93 ? -6.994 -5.859 11.483 1.00 97.44 93 ALA A CA 1
ATOM 679 C C . ALA A 1 93 ? -6.651 -4.763 10.457 1.00 97.44 93 ALA A C 1
ATOM 681 O O . ALA A 1 93 ? -5.837 -4.975 9.558 1.00 97.44 93 ALA A O 1
ATOM 682 N N . LEU A 1 94 ? -7.212 -3.560 10.619 1.00 97.81 94 LEU A N 1
ATOM 683 C CA . LEU A 1 94 ? -6.938 -2.429 9.731 1.00 97.81 94 LEU A CA 1
ATOM 684 C C . LEU A 1 94 ? -5.491 -1.926 9.848 1.00 97.81 94 LEU A C 1
ATOM 686 O O . LEU A 1 94 ? -4.881 -1.561 8.844 1.00 97.81 94 LEU A O 1
ATOM 690 N N . GLN A 1 95 ? -4.923 -1.917 11.054 1.00 97.75 95 GLN A N 1
ATOM 691 C CA . GLN A 1 95 ? -3.516 -1.578 11.271 1.00 97.75 95 GLN A CA 1
ATOM 692 C C . GLN A 1 95 ? -2.594 -2.581 10.579 1.00 97.75 95 GLN A C 1
ATOM 694 O O . GLN A 1 95 ? -1.636 -2.175 9.920 1.00 97.75 95 GLN A O 1
ATOM 699 N N . GLN A 1 96 ? -2.915 -3.871 10.669 1.00 96.94 96 GLN A N 1
ATOM 700 C CA . GLN A 1 96 ? -2.166 -4.918 9.986 1.00 96.94 96 GLN A CA 1
ATOM 701 C C . GLN A 1 96 ? -2.228 -4.748 8.458 1.00 96.94 96 GLN A C 1
ATOM 703 O O . GLN A 1 96 ? -1.188 -4.732 7.794 1.00 96.94 96 GLN A O 1
ATOM 708 N N . GLU A 1 97 ? -3.419 -4.520 7.901 1.00 97.25 97 GLU A N 1
ATOM 709 C CA . GLU A 1 97 ? -3.609 -4.192 6.480 1.00 97.25 97 GLU A CA 1
ATOM 710 C C . GLU A 1 97 ? -2.790 -2.967 6.052 1.00 97.25 97 GLU A C 1
ATOM 712 O O . GLU A 1 97 ? -2.115 -2.995 5.022 1.00 97.25 97 GLU A O 1
ATOM 717 N N . PHE A 1 98 ? -2.809 -1.895 6.847 1.00 96.94 98 PHE A N 1
ATOM 718 C CA . PHE A 1 98 ? -2.042 -0.685 6.564 1.00 96.94 98 PHE A CA 1
ATOM 719 C C . PHE A 1 98 ? -0.538 -0.965 6.519 1.00 96.94 98 PHE A C 1
ATOM 721 O O . PHE A 1 98 ? 0.140 -0.513 5.596 1.00 96.94 98 PHE A O 1
ATOM 728 N N . THR A 1 99 ? -0.014 -1.728 7.484 1.00 95.50 99 THR A N 1
ATOM 729 C CA . THR A 1 99 ? 1.407 -2.098 7.499 1.00 95.50 99 THR A CA 1
ATOM 730 C C . THR A 1 99 ? 1.798 -2.927 6.279 1.00 95.50 99 THR A C 1
ATOM 732 O O . THR A 1 99 ? 2.776 -2.580 5.621 1.00 95.50 99 THR A O 1
ATOM 735 N N . SER A 1 100 ? 0.990 -3.924 5.902 1.00 94.19 100 SER A N 1
ATOM 736 C CA . SER A 1 100 ? 1.238 -4.749 4.713 1.00 94.19 100 SER A CA 1
ATOM 737 C C . SER A 1 100 ? 1.230 -3.908 3.436 1.00 94.19 100 SER A C 1
ATOM 739 O O . SER A 1 100 ? 2.181 -3.926 2.659 1.00 94.19 100 SER A O 1
ATOM 741 N N . ARG A 1 101 ? 0.189 -3.089 3.237 1.00 95.75 101 ARG A N 1
ATOM 742 C CA . ARG A 1 101 ? 0.072 -2.247 2.036 1.00 95.75 101 ARG A CA 1
ATOM 743 C C . ARG A 1 101 ? 1.189 -1.212 1.947 1.00 95.75 101 ARG A C 1
ATOM 745 O O . ARG A 1 101 ? 1.611 -0.856 0.849 1.00 95.75 101 ARG A O 1
ATOM 752 N N . LYS A 1 102 ? 1.674 -0.707 3.083 1.00 96.69 102 LYS A N 1
ATOM 753 C CA . LYS A 1 102 ? 2.815 0.214 3.116 1.00 96.69 102 LYS A CA 1
ATOM 754 C C . LYS A 1 102 ? 4.075 -0.453 2.564 1.00 96.69 102 LYS A C 1
ATOM 756 O O . LYS A 1 102 ? 4.780 0.171 1.771 1.00 96.69 102 LYS A O 1
ATOM 761 N N . GLU A 1 103 ? 4.347 -1.694 2.957 1.00 95.69 103 GLU A N 1
ATOM 762 C CA . GLU A 1 103 ? 5.482 -2.468 2.446 1.00 95.69 103 GLU A CA 1
ATOM 763 C C . GLU A 1 103 ? 5.349 -2.726 0.940 1.00 95.69 103 GLU A C 1
ATOM 765 O O . GLU A 1 103 ? 6.293 -2.461 0.190 1.00 95.69 103 GLU A O 1
ATOM 770 N N . ASP A 1 104 ? 4.157 -3.114 0.477 1.00 97.06 104 ASP A N 1
ATOM 771 C CA . ASP A 1 104 ? 3.878 -3.331 -0.947 1.00 97.06 104 ASP A CA 1
ATOM 772 C C . ASP A 1 104 ? 4.119 -2.067 -1.783 1.00 97.06 104 ASP A C 1
ATOM 774 O O . ASP A 1 104 ? 4.770 -2.108 -2.831 1.00 97.06 104 ASP A O 1
ATOM 778 N N . VAL A 1 105 ? 3.634 -0.913 -1.313 1.00 97.19 105 VAL A N 1
ATOM 779 C CA . VAL A 1 105 ? 3.827 0.377 -1.992 1.00 97.19 105 VAL A CA 1
ATOM 780 C C . VAL A 1 105 ? 5.307 0.757 -2.046 1.00 97.19 105 VAL A C 1
ATOM 782 O O . VAL A 1 105 ? 5.782 1.249 -3.076 1.00 97.19 105 VAL A O 1
ATOM 785 N N . MET A 1 106 ? 6.062 0.520 -0.971 1.00 97.56 106 MET A N 1
ATOM 786 C CA . MET A 1 106 ? 7.503 0.773 -0.956 1.00 97.56 106 MET A CA 1
ATOM 787 C C . MET A 1 106 ? 8.247 -0.111 -1.963 1.00 97.56 106 MET A C 1
ATOM 789 O O . MET A 1 106 ? 9.090 0.385 -2.715 1.00 97.56 106 MET A O 1
ATOM 793 N N . GLU A 1 107 ? 7.914 -1.398 -2.026 1.00 97.81 107 GLU A N 1
ATOM 794 C CA . GLU A 1 107 ? 8.532 -2.335 -2.964 1.00 97.81 107 GLU A CA 1
ATOM 795 C C . GLU A 1 107 ? 8.165 -2.009 -4.421 1.00 97.81 107 GLU A C 1
ATOM 797 O O . GLU A 1 107 ? 9.039 -1.988 -5.293 1.00 97.81 107 GLU A O 1
ATOM 802 N N . LEU A 1 108 ? 6.906 -1.657 -4.698 1.00 98.19 108 LEU A N 1
ATOM 803 C CA . LEU A 1 108 ? 6.481 -1.176 -6.017 1.00 98.19 108 LEU A CA 1
ATOM 804 C C . LEU A 1 108 ? 7.248 0.081 -6.435 1.00 98.19 108 LEU A C 1
ATOM 806 O O . LEU A 1 108 ? 7.731 0.159 -7.565 1.00 98.19 108 LEU A O 1
ATOM 810 N N . THR A 1 109 ? 7.421 1.035 -5.518 1.00 98.12 109 THR A N 1
ATOM 811 C CA . THR A 1 109 ? 8.184 2.266 -5.771 1.00 98.12 109 THR A CA 1
ATOM 812 C C . THR A 1 109 ? 9.635 1.945 -6.121 1.00 98.12 109 THR A C 1
ATOM 814 O O . THR A 1 109 ? 10.176 2.457 -7.102 1.00 98.12 109 THR A O 1
ATOM 817 N N . LYS A 1 110 ? 10.266 1.039 -5.369 1.00 98.19 110 LYS A N 1
ATOM 818 C CA . LYS A 1 110 ? 11.633 0.583 -5.638 1.00 98.19 110 LYS A CA 1
ATOM 819 C C . LYS A 1 110 ? 11.757 -0.062 -7.021 1.00 98.19 110 LYS A C 1
ATOM 821 O O . LYS A 1 110 ? 12.678 0.280 -7.766 1.00 98.19 110 LYS A O 1
ATOM 826 N N . ARG A 1 111 ? 10.830 -0.950 -7.393 1.00 97.94 111 ARG A N 1
ATOM 827 C CA . ARG A 1 111 ? 10.810 -1.600 -8.717 1.00 97.94 111 ARG A CA 1
ATOM 828 C C . ARG A 1 111 ? 10.601 -0.596 -9.843 1.00 97.94 111 AR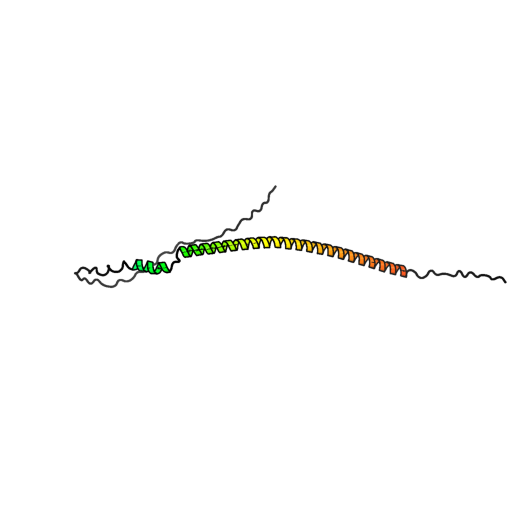G A C 1
ATOM 830 O O . ARG A 1 111 ? 11.317 -0.652 -10.839 1.00 97.94 111 ARG A O 1
ATOM 837 N N . ALA A 1 112 ? 9.680 0.351 -9.675 1.00 98.25 112 ALA A N 1
ATOM 838 C CA . ALA A 1 112 ? 9.451 1.412 -10.649 1.00 98.25 112 ALA A CA 1
ATOM 839 C C . ALA A 1 112 ? 10.723 2.245 -10.874 1.00 98.25 112 ALA A C 1
ATOM 841 O O . ALA A 1 112 ? 11.125 2.454 -12.017 1.00 98.25 112 ALA A O 1
ATOM 842 N N . CYS A 1 113 ? 11.415 2.640 -9.800 1.00 98.44 113 CYS A N 1
ATOM 843 C CA . CYS A 1 113 ? 12.691 3.350 -9.895 1.00 98.44 113 CYS A CA 1
ATOM 844 C C . CYS A 1 113 ? 13.756 2.545 -10.653 1.00 98.44 113 CYS A C 1
ATOM 846 O O . CYS A 1 113 ? 14.450 3.102 -11.503 1.00 98.44 113 CYS A O 1
ATOM 848 N N . GLN A 1 114 ? 13.876 1.242 -10.382 1.00 98.25 114 GLN A N 1
ATOM 849 C CA . GLN A 1 114 ? 14.818 0.373 -11.094 1.00 98.25 114 GLN A CA 1
ATOM 850 C C . GLN A 1 114 ? 14.492 0.287 -12.587 1.00 98.25 114 GLN A C 1
ATOM 852 O O . GLN A 1 114 ? 15.377 0.489 -13.414 1.00 98.25 114 GLN A O 1
ATOM 857 N N . ILE A 1 115 ? 13.223 0.063 -12.939 1.00 98.38 115 ILE A N 1
ATOM 858 C CA . ILE A 1 115 ? 12.775 -0.007 -14.335 1.00 98.38 115 ILE A CA 1
ATOM 859 C C . ILE A 1 115 ? 13.067 1.307 -15.062 1.00 98.38 115 ILE A C 1
ATOM 861 O O . ILE A 1 115 ? 13.619 1.286 -16.161 1.00 98.38 115 ILE A O 1
ATOM 865 N N . LEU A 1 116 ? 12.743 2.449 -14.450 1.00 98.44 116 LEU A N 1
ATOM 866 C CA . LEU A 1 116 ? 12.998 3.765 -15.037 1.00 98.44 116 LEU A CA 1
ATOM 867 C C . LEU A 1 116 ? 14.493 4.019 -15.244 1.00 98.44 116 LEU A C 1
ATOM 869 O O . LEU A 1 116 ? 14.887 4.540 -16.289 1.00 98.44 116 LEU A O 1
ATOM 873 N N . LEU A 1 117 ? 15.331 3.624 -14.284 1.00 98.44 117 LEU A N 1
ATOM 874 C CA . LEU A 1 117 ? 16.779 3.749 -14.406 1.00 98.44 117 LEU A CA 1
ATOM 875 C C . LEU A 1 117 ? 17.311 2.898 -15.564 1.00 98.44 117 LEU A C 1
ATOM 877 O O . LEU A 1 117 ? 18.041 3.407 -16.414 1.00 98.44 117 LEU A O 1
ATOM 881 N N . THR A 1 118 ? 16.919 1.626 -15.632 1.00 98.31 118 THR A N 1
ATOM 882 C CA . THR A 1 118 ? 17.337 0.720 -16.707 1.00 98.31 118 THR A CA 1
ATOM 883 C C . THR A 1 118 ? 16.848 1.208 -18.069 1.00 98.31 118 THR A C 1
ATOM 885 O O . THR A 1 118 ? 17.627 1.240 -19.019 1.00 98.31 118 THR A O 1
ATOM 888 N N . ALA A 1 119 ? 15.591 1.648 -18.166 1.00 98.00 119 ALA A N 1
ATOM 889 C CA . ALA A 1 119 ? 15.029 2.186 -19.399 1.00 98.00 119 ALA A CA 1
ATOM 890 C C . ALA A 1 119 ? 15.794 3.430 -19.868 1.00 98.00 119 ALA A C 1
ATOM 892 O O . ALA A 1 119 ? 16.162 3.519 -21.038 1.00 98.00 119 ALA A O 1
ATOM 893 N N . ARG A 1 120 ? 16.105 4.361 -18.957 1.00 98.44 120 ARG A N 1
ATOM 894 C CA . ARG A 1 120 ? 16.910 5.549 -19.268 1.00 98.44 120 ARG A CA 1
ATOM 895 C C . ARG A 1 120 ? 18.292 5.177 -19.804 1.00 98.44 120 ARG A C 1
ATOM 897 O O . ARG A 1 120 ? 18.721 5.752 -20.800 1.00 98.44 120 ARG A O 1
ATOM 904 N N . LEU A 1 121 ? 18.985 4.241 -19.157 1.00 98.44 121 LEU A N 1
ATOM 905 C CA . LEU A 1 121 ? 20.316 3.807 -19.589 1.00 98.44 121 LEU A CA 1
ATOM 906 C C . LEU A 1 121 ? 20.276 3.134 -20.966 1.00 98.44 121 LEU A C 1
ATOM 908 O O . LEU A 1 121 ? 21.126 3.412 -21.809 1.00 98.44 121 LEU A O 1
ATOM 912 N N . GLU A 1 122 ? 19.274 2.292 -21.223 1.00 98.38 122 GLU A N 1
ATOM 913 C CA . GLU A 1 122 ? 19.131 1.633 -22.523 1.00 98.38 122 GLU A CA 1
ATOM 914 C C . GLU A 1 122 ? 18.776 2.632 -23.632 1.00 98.38 122 GLU A C 1
ATOM 916 O O . GLU A 1 122 ? 19.298 2.517 -24.740 1.00 98.38 122 GLU A O 1
ATOM 921 N N . LEU A 1 123 ? 17.956 3.648 -23.340 1.00 98.44 123 LEU A N 1
ATOM 922 C CA . LEU A 1 123 ? 17.698 4.747 -24.273 1.00 98.44 123 LEU A CA 1
ATOM 923 C C . LEU A 1 123 ? 18.986 5.507 -24.599 1.00 98.44 123 LEU A C 1
ATOM 925 O O . LEU A 1 123 ? 19.327 5.628 -25.769 1.00 98.44 123 LEU A O 1
ATOM 929 N N . GLN A 1 124 ? 19.768 5.900 -23.590 1.00 98.38 124 GLN A N 1
ATOM 930 C CA . GLN A 1 124 ? 21.058 6.567 -23.809 1.00 98.38 124 GLN A CA 1
ATOM 931 C C . GLN A 1 124 ? 22.028 5.715 -24.641 1.00 98.38 124 GLN A C 1
ATOM 933 O O . GLN A 1 124 ? 22.742 6.234 -25.501 1.00 98.38 124 GLN A O 1
ATOM 938 N N . ARG A 1 125 ? 22.055 4.395 -24.416 1.00 98.38 125 ARG A N 1
ATOM 939 C CA . ARG A 1 125 ? 22.870 3.463 -25.206 1.00 98.38 125 ARG A CA 1
ATOM 940 C C . ARG A 1 125 ? 22.423 3.423 -26.668 1.00 98.38 125 ARG A C 1
ATOM 942 O O . ARG A 1 125 ? 23.270 3.411 -27.561 1.00 98.38 125 ARG A O 1
ATOM 949 N N . LYS A 1 126 ? 21.111 3.406 -26.913 1.00 98.31 126 LYS A N 1
ATOM 950 C CA . LYS A 1 126 ? 20.529 3.424 -28.262 1.00 98.31 126 LYS A CA 1
ATOM 951 C C . LYS A 1 126 ? 20.755 4.758 -28.968 1.00 98.31 126 LYS A C 1
ATOM 953 O O . LYS A 1 126 ? 21.138 4.742 -30.132 1.00 98.31 126 LYS A O 1
ATOM 958 N N . ASP A 1 127 ? 20.615 5.878 -28.269 1.00 98.31 127 ASP A N 1
ATOM 959 C CA . ASP A 1 127 ? 20.901 7.207 -28.815 1.00 98.31 127 ASP A CA 1
ATOM 960 C C . ASP A 1 127 ? 22.364 7.316 -29.253 1.00 98.31 127 ASP A C 1
ATOM 962 O O . ASP A 1 127 ? 22.653 7.742 -30.371 1.00 98.31 127 ASP A O 1
ATOM 966 N N . LYS A 1 128 ? 23.296 6.830 -28.420 1.00 97.75 128 LYS A N 1
ATOM 967 C CA . LYS A 1 128 ? 24.715 6.764 -28.787 1.00 97.75 128 LYS A CA 1
ATOM 968 C C . LYS A 1 128 ? 24.941 5.910 -30.037 1.00 97.75 128 LYS A C 1
ATOM 970 O O . LYS A 1 128 ? 25.657 6.330 -30.939 1.00 97.75 128 LYS A O 1
ATOM 975 N N . LEU A 1 129 ? 24.313 4.735 -30.114 1.00 97.81 129 LEU A N 1
ATOM 976 C CA . LEU A 1 129 ? 24.420 3.868 -31.290 1.00 97.81 129 LEU A CA 1
ATOM 977 C C . LEU A 1 129 ? 23.914 4.570 -32.560 1.00 97.81 129 LEU A C 1
ATOM 979 O O . LEU A 1 129 ? 24.545 4.461 -33.609 1.00 97.81 129 LEU A O 1
ATOM 983 N N . ILE A 1 130 ? 22.802 5.304 -32.471 1.00 97.50 130 ILE A N 1
ATOM 984 C CA . ILE A 1 130 ? 22.264 6.085 -33.591 1.00 97.50 130 ILE A CA 1
ATOM 985 C C . ILE A 1 130 ? 23.273 7.152 -34.029 1.00 97.50 130 ILE A C 1
ATOM 987 O O . ILE A 1 130 ? 23.562 7.249 -35.222 1.00 97.50 130 ILE A O 1
ATOM 991 N N . MET A 1 131 ? 23.847 7.907 -33.088 1.00 96.38 131 MET A N 1
ATOM 992 C CA . MET A 1 131 ? 24.867 8.916 -33.394 1.00 96.38 131 MET A CA 1
ATOM 993 C C . MET A 1 131 ? 26.094 8.306 -34.084 1.00 96.38 131 MET A C 1
ATOM 995 O O . MET A 1 131 ? 26.536 8.815 -35.116 1.00 96.38 131 MET A O 1
ATOM 999 N N . ASP A 1 132 ? 26.606 7.186 -33.568 1.00 96.75 132 ASP A N 1
ATOM 1000 C CA . ASP A 1 132 ? 27.763 6.489 -34.139 1.00 96.75 132 ASP A CA 1
ATOM 1001 C C . ASP A 1 132 ? 27.480 6.018 -35.583 1.00 96.75 132 ASP A C 1
ATOM 1003 O O . ASP A 1 132 ? 28.327 6.141 -36.475 1.00 96.75 132 ASP A O 1
ATOM 1007 N N . LEU A 1 133 ? 26.268 5.513 -35.847 1.00 96.19 133 LEU A N 1
ATOM 1008 C CA . LEU A 1 133 ? 25.835 5.098 -37.186 1.00 96.19 133 LEU A CA 1
ATOM 1009 C C . LEU A 1 133 ? 25.683 6.286 -38.148 1.00 96.19 133 LEU A C 1
ATOM 1011 O O . LEU A 1 133 ? 26.107 6.202 -39.306 1.00 96.19 133 LEU A O 1
ATOM 1015 N N . GLN A 1 134 ? 25.122 7.403 -37.684 1.00 95.00 134 GLN A N 1
ATOM 1016 C CA . GLN A 1 134 ? 25.006 8.633 -38.473 1.00 95.00 134 GLN A CA 1
ATOM 1017 C C . GLN A 1 134 ? 26.384 9.194 -38.838 1.00 95.00 134 GLN A C 1
ATOM 1019 O O . GLN A 1 134 ? 26.613 9.581 -39.989 1.00 95.00 134 GLN A O 1
ATOM 1024 N N . GLN A 1 135 ? 27.325 9.184 -37.891 1.00 91.12 135 GLN A N 1
ATOM 1025 C CA . GLN A 1 135 ? 28.695 9.623 -38.130 1.00 91.12 135 GLN A CA 1
ATOM 1026 C C . GLN A 1 135 ? 29.398 8.732 -39.162 1.00 91.12 135 GLN A C 1
ATOM 1028 O O . GLN A 1 135 ? 29.990 9.257 -40.107 1.00 91.12 135 GLN A O 1
ATOM 1033 N N . ARG A 1 136 ? 29.282 7.399 -39.053 1.00 91.12 136 ARG A N 1
ATOM 1034 C CA . ARG A 1 136 ? 29.821 6.472 -40.068 1.00 91.12 136 ARG A CA 1
ATOM 1035 C C . ARG A 1 136 ? 29.229 6.707 -41.449 1.00 91.12 136 ARG A C 1
ATOM 1037 O O . ARG A 1 136 ? 29.972 6.724 -42.424 1.00 91.12 136 ARG A O 1
ATOM 1044 N N . THR A 1 137 ? 27.916 6.898 -41.540 1.00 88.81 137 THR A N 1
ATOM 1045 C CA . THR A 1 137 ? 27.236 7.126 -42.824 1.00 88.81 137 THR A CA 1
ATOM 1046 C C . THR A 1 137 ? 27.727 8.423 -43.469 1.00 88.81 137 THR A C 1
ATOM 1048 O O . THR A 1 137 ? 28.109 8.445 -44.639 1.00 88.81 137 THR A O 1
ATOM 1051 N N . SER A 1 138 ? 27.816 9.495 -42.682 1.00 83.25 138 SER A N 1
ATOM 1052 C CA . SER A 1 138 ? 28.328 10.791 -43.142 1.00 83.25 138 SER A CA 1
ATOM 1053 C C . SER A 1 138 ? 29.780 10.690 -43.631 1.00 83.25 138 SER A C 1
ATOM 1055 O O . SER A 1 138 ? 30.113 11.188 -44.703 1.00 83.25 138 SER A O 1
ATOM 1057 N N . GLN A 1 139 ? 30.644 9.974 -42.905 1.00 80.19 139 GLN A N 1
ATOM 1058 C CA . GLN A 1 139 ? 32.032 9.747 -43.322 1.00 80.19 139 GLN A CA 1
ATOM 1059 C C . GLN A 1 139 ? 32.143 8.859 -44.573 1.00 80.19 139 GLN A C 1
ATOM 1061 O O . GLN A 1 139 ? 32.963 9.140 -45.447 1.00 80.19 139 GLN A O 1
ATOM 1066 N N . ALA A 1 140 ? 31.310 7.825 -44.709 1.00 76.81 140 ALA A N 1
ATOM 1067 C CA . ALA A 1 140 ? 31.301 6.947 -45.880 1.00 76.81 140 ALA A CA 1
ATOM 1068 C C . ALA A 1 140 ? 30.865 7.685 -47.158 1.00 76.81 140 ALA A C 1
ATOM 1070 O O . ALA A 1 140 ? 31.499 7.539 -48.205 1.00 76.81 140 ALA A O 1
ATOM 1071 N N . THR A 1 141 ? 29.834 8.531 -47.073 1.00 71.81 141 THR A N 1
ATOM 1072 C CA . THR A 1 141 ? 29.394 9.365 -48.208 1.00 71.81 141 THR A CA 1
ATOM 1073 C C . THR A 1 141 ? 30.440 10.414 -48.601 1.00 71.81 141 THR A C 1
ATOM 1075 O O . THR A 1 141 ? 30.713 10.585 -49.789 1.00 71.81 141 THR A O 1
ATOM 1078 N N . ALA A 1 142 ? 31.113 11.044 -47.631 1.00 66.88 142 ALA A N 1
ATOM 1079 C CA . ALA A 1 142 ? 32.223 11.964 -47.896 1.00 66.88 142 ALA A CA 1
ATOM 1080 C C . ALA A 1 142 ? 33.444 11.272 -48.537 1.00 66.88 142 ALA A C 1
ATOM 1082 O O . ALA A 1 142 ? 34.141 11.875 -49.351 1.00 66.88 142 ALA A O 1
ATOM 1083 N N . SER A 1 143 ? 33.690 10.005 -48.195 1.00 59.97 143 SER A N 1
ATOM 1084 C CA . SER A 1 143 ? 34.797 9.210 -48.748 1.00 59.97 143 SER A CA 1
ATOM 1085 C C . SER A 1 143 ? 34.496 8.692 -50.160 1.00 59.97 143 SER A C 1
ATOM 1087 O O . SER A 1 143 ? 35.381 8.690 -51.005 1.00 59.97 143 SER A O 1
ATOM 1089 N N . THR A 1 144 ? 33.242 8.320 -50.441 1.00 55.72 144 THR A N 1
ATOM 1090 C CA . THR A 1 144 ? 32.798 7.836 -51.767 1.00 55.72 144 THR A CA 1
ATOM 1091 C C . THR A 1 144 ? 32.678 8.976 -52.790 1.00 55.72 144 THR A C 1
ATOM 1093 O O . THR A 1 144 ? 32.893 8.778 -53.978 1.00 55.72 144 THR A O 1
ATOM 1096 N N . SER A 1 145 ? 32.399 10.203 -52.337 1.00 53.69 145 SER A N 1
ATOM 1097 C CA . SER A 1 145 ? 32.402 11.415 -53.176 1.00 53.69 145 SER A CA 1
ATOM 1098 C C . SER A 1 145 ? 33.810 11.829 -53.655 1.00 53.69 145 SER A C 1
ATOM 1100 O O . SER A 1 145 ? 33.953 12.598 -54.603 1.00 53.69 145 SER A O 1
ATOM 1102 N N . ARG A 1 146 ? 34.874 11.298 -53.033 1.00 54.28 146 ARG A N 1
ATOM 1103 C CA . ARG A 1 146 ? 36.277 11.555 -53.402 1.00 54.28 146 ARG A CA 1
ATOM 1104 C C . ARG A 1 146 ? 36.844 10.614 -54.473 1.00 54.28 146 ARG A C 1
ATOM 1106 O O . ARG A 1 146 ? 38.059 10.614 -54.649 1.00 54.28 146 ARG A O 1
ATOM 1113 N N . ASP A 1 147 ? 36.011 9.879 -55.210 1.00 56.56 147 ASP A N 1
ATOM 1114 C CA . ASP A 1 147 ? 36.437 9.128 -56.402 1.00 56.56 147 ASP A CA 1
ATOM 1115 C C . ASP A 1 147 ? 36.056 9.878 -57.696 1.00 56.56 147 ASP A C 1
ATOM 1117 O O . ASP A 1 147 ? 34.946 9.719 -58.210 1.00 56.56 147 ASP A O 1
ATOM 1121 N N . PRO A 1 148 ? 36.949 10.706 -58.274 1.00 59.47 148 PRO A N 1
ATOM 1122 C CA . PRO A 1 148 ? 36.707 11.364 -59.546 1.00 59.47 148 PRO A CA 1
ATOM 1123 C C . PRO A 1 148 ? 37.296 10.518 -60.683 1.00 59.47 148 PRO A C 1
ATOM 1125 O O . PRO A 1 148 ? 38.184 10.989 -61.373 1.00 59.47 148 PRO A O 1
ATOM 1128 N N . PHE A 1 149 ? 36.823 9.284 -60.884 1.00 56.62 149 PHE A N 1
ATOM 1129 C CA . PHE A 1 149 ? 37.286 8.355 -61.935 1.00 56.62 149 PHE A CA 1
ATOM 1130 C C . PHE A 1 149 ? 38.792 7.974 -61.885 1.00 56.62 149 PHE A C 1
ATOM 1132 O O . PHE A 1 149 ? 39.672 8.836 -61.883 1.00 56.62 149 PHE A O 1
ATOM 1139 N N . PRO A 1 150 ? 39.171 6.687 -62.021 1.00 50.53 150 PRO A N 1
ATOM 1140 C CA . PRO A 1 150 ? 40.488 6.395 -62.562 1.00 50.53 150 PRO A CA 1
ATOM 1141 C C . PRO A 1 150 ? 40.464 6.872 -64.017 1.00 50.53 150 PRO A C 1
ATOM 1143 O O . PRO A 1 150 ? 39.766 6.305 -64.859 1.00 50.53 150 PRO A O 1
ATOM 1146 N N . SER A 1 151 ? 41.182 7.957 -64.310 1.00 47.25 151 SER A N 1
ATOM 1147 C CA . SER A 1 151 ? 41.476 8.359 -65.683 1.00 47.25 151 SER A CA 1
ATOM 1148 C C . SER A 1 151 ? 42.181 7.192 -66.364 1.00 47.25 151 SER A C 1
ATOM 1150 O O . SER A 1 151 ? 43.380 6.990 -66.200 1.00 47.25 151 SER A O 1
ATOM 1152 N N . ASN A 1 152 ? 41.410 6.389 -67.092 1.00 50.25 152 ASN A N 1
ATOM 1153 C CA . ASN A 1 152 ? 41.905 5.317 -67.934 1.00 50.25 152 ASN A CA 1
ATOM 1154 C C . ASN A 1 152 ? 42.501 5.989 -69.178 1.00 50.25 152 ASN A C 1
ATOM 1156 O O . ASN A 1 152 ? 41.872 6.084 -70.232 1.00 50.25 15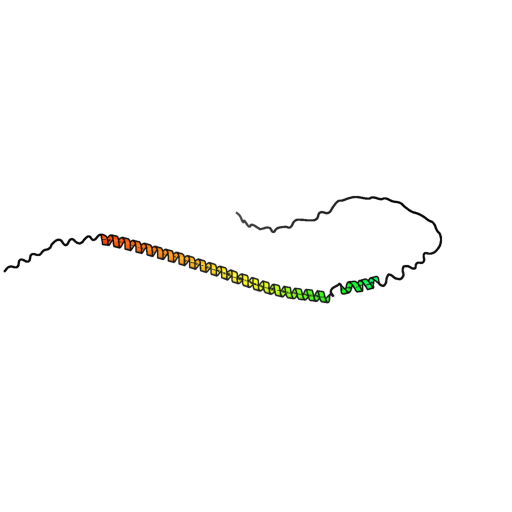2 ASN A O 1
ATOM 1160 N N . SER A 1 153 ? 43.683 6.584 -69.015 1.00 49.34 153 SER A N 1
ATOM 1161 C CA . SER A 1 153 ? 44.445 7.163 -70.108 1.00 49.34 153 SER A CA 1
ATOM 1162 C C . SER A 1 153 ? 44.970 6.027 -70.981 1.00 49.34 153 SER A C 1
ATOM 1164 O O . SER A 1 153 ? 45.918 5.329 -70.646 1.00 49.34 153 SER A O 1
ATOM 1166 N N . SER A 1 154 ? 44.297 5.852 -72.117 1.00 53.38 154 SER A N 1
ATOM 1167 C CA . SER A 1 154 ? 44.859 5.407 -73.390 1.00 53.38 154 SER A CA 1
ATOM 1168 C C . SER A 1 154 ? 46.022 4.419 -73.308 1.00 53.38 154 SER A C 1
ATOM 1170 O O . SER A 1 154 ? 47.183 4.794 -73.449 1.00 53.38 154 SER A O 1
ATOM 1172 N N . GLN A 1 155 ? 45.698 3.130 -73.278 1.00 53.66 155 GLN A N 1
ATOM 1173 C CA . GLN A 1 155 ? 46.559 2.129 -73.901 1.00 53.66 155 GLN A CA 1
ATOM 1174 C C . GLN A 1 155 ? 45.837 1.552 -75.120 1.00 53.66 155 GLN A C 1
ATOM 1176 O O . GLN A 1 155 ? 45.416 0.398 -75.154 1.00 53.66 155 GLN A O 1
ATOM 1181 N N . ARG A 1 156 ? 45.671 2.411 -76.139 1.00 48.75 156 ARG A N 1
ATOM 1182 C CA . ARG A 1 156 ? 45.422 1.984 -77.520 1.00 48.75 156 ARG A CA 1
ATOM 1183 C C . ARG A 1 156 ? 46.616 1.120 -77.925 1.00 48.75 156 ARG A C 1
ATOM 1185 O O . ARG A 1 156 ? 47.693 1.631 -78.210 1.00 48.75 156 ARG A O 1
ATOM 1192 N N . ARG A 1 157 ? 46.453 -0.200 -77.870 1.00 55.72 157 ARG A N 1
ATOM 1193 C CA . ARG A 1 157 ? 47.362 -1.119 -78.552 1.00 55.72 157 ARG A CA 1
ATOM 1194 C C . ARG A 1 157 ? 46.978 -1.089 -80.021 1.00 55.72 157 ARG A C 1
ATOM 1196 O O . ARG A 1 157 ? 45.987 -1.700 -80.413 1.00 55.72 157 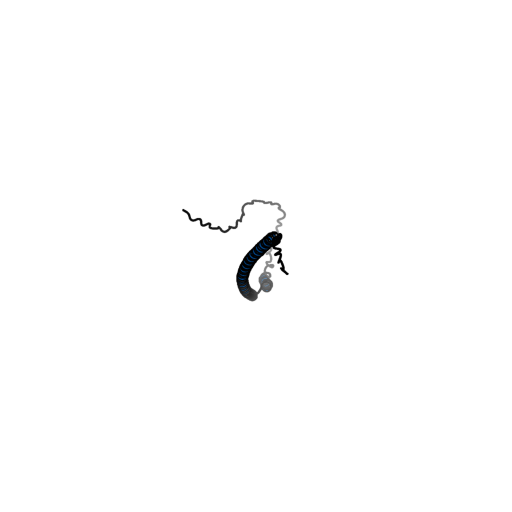ARG A O 1
ATOM 1203 N N . ASP A 1 158 ? 47.739 -0.342 -80.806 1.00 54.53 158 ASP A N 1
ATOM 1204 C CA . ASP A 1 158 ? 47.695 -0.444 -82.256 1.00 54.53 158 ASP A CA 1
ATOM 1205 C C . ASP A 1 158 ? 48.236 -1.827 -82.641 1.00 54.53 158 ASP A C 1
ATOM 1207 O O . ASP A 1 158 ? 49.441 -2.085 -82.626 1.00 54.53 158 ASP A O 1
ATOM 1211 N N . TYR A 1 159 ? 47.332 -2.756 -82.943 1.00 56.78 159 TYR A N 1
ATOM 1212 C CA . TYR A 1 159 ? 47.697 -3.999 -83.603 1.00 56.78 159 TYR A CA 1
ATOM 1213 C C . TYR A 1 159 ? 47.957 -3.676 -85.076 1.00 56.78 159 TYR A C 1
ATOM 1215 O O . TYR A 1 159 ? 47.029 -3.516 -85.866 1.00 56.78 159 TYR A O 1
ATOM 1223 N N . ASN A 1 160 ? 49.236 -3.556 -85.437 1.00 49.50 160 ASN A N 1
ATOM 1224 C CA . ASN A 1 160 ? 49.675 -3.578 -86.829 1.00 49.50 160 ASN A CA 1
ATOM 1225 C C . ASN A 1 160 ? 49.336 -4.951 -87.428 1.00 49.50 160 ASN A C 1
ATOM 1227 O O . ASN A 1 160 ? 50.038 -5.936 -87.193 1.00 49.50 160 ASN A O 1
ATOM 1231 N N . LEU A 1 161 ? 48.247 -5.007 -88.192 1.00 51.12 161 LEU A N 1
ATOM 1232 C CA . LEU A 1 161 ? 47.909 -6.138 -89.044 1.00 51.12 161 LEU A CA 1
ATOM 1233 C C . LEU A 1 161 ? 48.814 -6.062 -90.284 1.00 51.12 161 LEU A C 1
ATOM 1235 O O . LEU A 1 161 ? 48.580 -5.256 -91.181 1.00 51.12 161 LEU A O 1
ATOM 1239 N N . LYS A 1 162 ? 49.893 -6.851 -90.301 1.00 52.12 162 LYS A N 1
ATOM 1240 C CA . LYS A 1 162 ? 50.669 -7.093 -91.524 1.00 52.12 162 LYS A CA 1
ATOM 1241 C C . LYS A 1 162 ? 49.822 -7.981 -92.443 1.00 52.12 162 LYS A C 1
ATOM 1243 O O . LYS A 1 162 ? 49.520 -9.109 -92.054 1.00 52.12 162 LYS A O 1
ATOM 1248 N N . LEU A 1 163 ? 49.428 -7.450 -93.601 1.00 50.53 163 LEU A N 1
ATOM 1249 C CA . LEU A 1 163 ? 49.131 -8.257 -94.789 1.00 50.53 163 LEU A CA 1
ATOM 1250 C C . LEU A 1 163 ? 50.449 -8.640 -95.468 1.00 50.53 163 LEU A C 1
ATOM 1252 O O . LEU A 1 163 ? 51.363 -7.781 -95.472 1.00 50.53 163 LEU A O 1
#

Secondary structure (DSSP, 8-state):
------PPPPPPP---------------------------------SSSSSSSHHHHHHHHHHTTTSPPHHHHHHHHHHHHHHHHHHHHHHHHHHHHHHHHHHHHHHHHHHHHHHHHHHHHHHHHHHHHHHHHHHHHHHHHHHHTT-----------------